Protein AF-A0A839U3B9-F1 (afdb_monomer_lite)

Sequence (68 aa):
MMSLVPFVQLAVVGIASHFIENKIERSGHGGRVVYVKMATYVIYGCIALYQWRIALRMIGIAFGVHVP

Radius of gyration: 1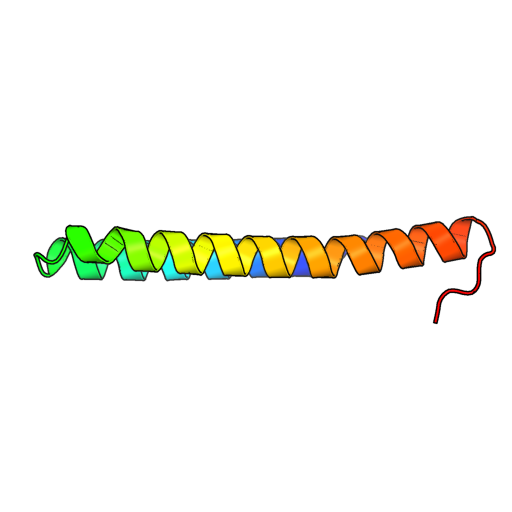6.98 Å; chains: 1; bounding box: 34×15×49 Å

Organism: NCBI:txid297318

Secondary structure (DSSP, 8-state):
---SHHHHHHHHHHHHHHHHHHHHHHTT-GGGHHHHHHHHHHHHHHHHHHHHHHHHHHHHHHTT----

pLDDT: mean 83.31, std 8.55, range [47.47, 91.94]

Foldseek 3Di:
DPDCVLVVQLVVLVVVLVVVQVVCVVVVNNVCNVVSVVVSVVSNVVSVVVVVVVVVCVVCVVVVHNDD

Structure (mmCIF, N/CA/C/O backbone):
data_AF-A0A839U3B9-F1
#
_entry.id   AF-A0A839U3B9-F1
#
loop_
_atom_site.group_PDB
_atom_site.id
_atom_site.type_symbol
_atom_site.label_atom_id
_atom_site.label_alt_id
_atom_site.label_comp_id
_atom_site.label_asym_id
_atom_site.label_entity_id
_atom_site.label_seq_id
_atom_site.pdbx_PDB_ins_code
_atom_site.Cartn_x
_atom_site.Cartn_y
_atom_site.Cartn_z
_atom_site.occupancy
_atom_site.B_iso_or_equiv
_atom_site.auth_seq_id
_atom_site.auth_comp_id
_atom_site.auth_asym_id
_atom_site.auth_atom_id
_atom_site.pdbx_PDB_model_num
ATOM 1 N N . MET A 1 1 ? 17.461 0.308 -11.184 1.00 47.47 1 MET A N 1
ATOM 2 C CA . MET A 1 1 ? 17.571 0.801 -9.793 1.00 47.47 1 MET A CA 1
ATOM 3 C C . MET A 1 1 ? 16.351 0.321 -9.024 1.00 47.47 1 MET A C 1
ATOM 5 O O . MET A 1 1 ? 15.244 0.530 -9.503 1.00 47.47 1 MET A O 1
ATOM 9 N N . MET A 1 2 ? 16.533 -0.380 -7.903 1.00 55.81 2 MET A N 1
ATOM 10 C CA . MET A 1 2 ? 15.417 -0.871 -7.088 1.00 55.81 2 MET A CA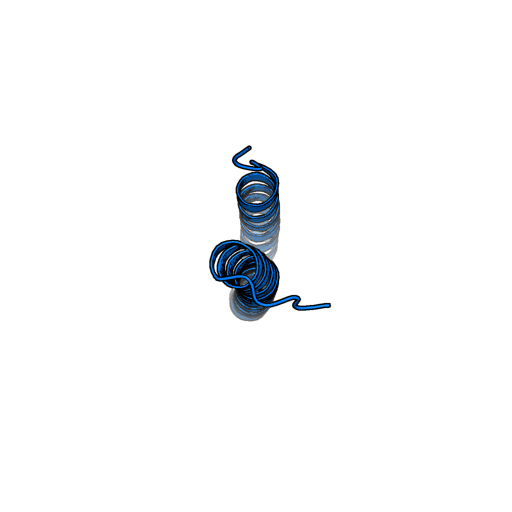 1
ATOM 11 C C . MET A 1 2 ? 14.751 0.332 -6.406 1.00 55.81 2 MET A C 1
ATOM 13 O O . MET A 1 2 ? 15.352 0.972 -5.548 1.00 55.81 2 MET A O 1
ATOM 17 N N . SER A 1 3 ? 13.550 0.701 -6.850 1.00 71.06 3 SER A N 1
ATOM 18 C CA . SER A 1 3 ? 12.815 1.825 -6.271 1.00 71.06 3 SER A CA 1
ATOM 19 C C . SER A 1 3 ? 12.271 1.417 -4.902 1.00 71.06 3 SER A C 1
ATOM 21 O O . SER A 1 3 ? 11.541 0.434 -4.801 1.00 71.06 3 SER A O 1
ATOM 23 N N . LEU A 1 4 ? 12.621 2.161 -3.848 1.00 78.25 4 LEU A N 1
ATOM 24 C CA . LEU A 1 4 ? 12.111 1.939 -2.485 1.00 78.25 4 LEU A CA 1
ATOM 25 C C . LEU A 1 4 ? 10.664 2.431 -2.299 1.00 78.25 4 LEU A C 1
ATOM 27 O O . LEU A 1 4 ? 10.040 2.159 -1.277 1.00 78.25 4 LEU A O 1
ATOM 31 N N . VAL A 1 5 ? 10.116 3.126 -3.297 1.00 81.00 5 VAL A N 1
ATOM 32 C CA . VAL A 1 5 ? 8.760 3.694 -3.304 1.00 81.00 5 VAL A CA 1
ATOM 33 C C . VAL A 1 5 ? 7.664 2.703 -2.871 1.00 81.00 5 VAL A C 1
ATOM 35 O O . VAL A 1 5 ? 6.895 3.073 -1.985 1.00 81.00 5 VAL A O 1
ATOM 38 N N . PRO A 1 6 ? 7.570 1.459 -3.396 1.00 79.19 6 PRO A N 1
ATOM 39 C CA . PRO A 1 6 ? 6.586 0.479 -2.923 1.00 79.19 6 PRO A CA 1
ATOM 40 C C . PRO A 1 6 ? 6.676 0.203 -1.425 1.00 79.19 6 PRO A C 1
ATOM 42 O O . PRO A 1 6 ? 5.656 0.156 -0.747 1.00 79.19 6 PRO A O 1
ATOM 45 N N . PHE A 1 7 ? 7.888 0.049 -0.892 1.00 82.44 7 PHE A N 1
ATOM 46 C CA . PHE A 1 7 ? 8.089 -0.255 0.522 1.00 82.44 7 PHE A CA 1
ATOM 47 C C . PHE A 1 7 ? 7.667 0.919 1.407 1.00 82.44 7 PHE A C 1
ATOM 49 O O . PHE A 1 7 ? 7.009 0.715 2.425 1.00 82.44 7 PHE A O 1
ATOM 56 N N . VAL A 1 8 ? 7.964 2.150 0.979 1.00 86.69 8 VAL A N 1
ATOM 57 C CA . VAL A 1 8 ? 7.511 3.366 1.668 1.00 86.69 8 VAL A CA 1
ATOM 58 C C . VAL A 1 8 ? 5.984 3.482 1.628 1.00 86.69 8 VAL A C 1
ATOM 60 O O . VAL A 1 8 ? 5.373 3.765 2.654 1.00 86.69 8 VAL A O 1
ATOM 63 N N . GLN A 1 9 ? 5.345 3.205 0.487 1.00 84.44 9 GLN A N 1
ATOM 64 C CA . GLN A 1 9 ? 3.881 3.214 0.372 1.00 84.44 9 GLN A CA 1
ATOM 65 C C . GLN A 1 9 ? 3.229 2.186 1.306 1.00 84.44 9 GLN A C 1
ATOM 67 O O . GLN A 1 9 ? 2.287 2.523 2.022 1.00 84.44 9 GLN A O 1
ATOM 72 N N . LEU A 1 10 ? 3.755 0.957 1.352 1.00 87.56 10 LEU A N 1
ATOM 73 C CA . LEU A 1 10 ? 3.255 -0.086 2.250 1.00 87.56 10 LEU A CA 1
ATOM 74 C C . LEU A 1 10 ? 3.425 0.299 3.727 1.00 87.56 10 LEU A C 1
ATOM 76 O O . LEU A 1 10 ? 2.494 0.120 4.515 1.00 87.56 10 LEU A O 1
ATOM 80 N N . ALA A 1 11 ? 4.583 0.861 4.087 1.00 87.31 11 ALA A N 1
ATOM 81 C CA . ALA A 1 11 ? 4.879 1.300 5.448 1.00 87.31 11 ALA A CA 1
ATOM 82 C C . ALA A 1 11 ? 3.945 2.431 5.904 1.00 87.31 11 ALA A C 1
ATOM 84 O O . ALA A 1 11 ? 3.380 2.354 6.993 1.00 87.31 11 ALA A O 1
ATOM 85 N N . VAL A 1 12 ? 3.723 3.447 5.063 1.00 90.12 12 VAL A N 1
ATOM 86 C CA . VAL A 1 12 ? 2.822 4.570 5.375 1.00 90.12 12 VAL A CA 1
ATOM 87 C C . VAL A 1 12 ? 1.385 4.087 5.563 1.00 90.12 12 VAL A C 1
ATOM 89 O O . VAL A 1 12 ? 0.743 4.458 6.545 1.00 90.12 12 VAL A O 1
ATOM 92 N N . VAL A 1 13 ? 0.889 3.225 4.670 1.00 89.56 13 VAL A N 1
ATOM 93 C CA . VAL A 1 13 ? -0.463 2.651 4.782 1.00 89.56 13 VAL A CA 1
ATOM 94 C C . VAL A 1 13 ? -0.589 1.801 6.050 1.00 89.56 13 VAL A C 1
ATOM 96 O O . VAL A 1 13 ? -1.583 1.913 6.766 1.00 89.56 13 VAL A O 1
ATOM 99 N N . GLY A 1 14 ? 0.439 1.014 6.379 1.00 88.69 14 GLY A N 1
ATOM 100 C CA . GLY A 1 14 ? 0.469 0.201 7.595 1.00 88.69 14 GLY A CA 1
ATOM 101 C C . GLY A 1 14 ? 0.391 1.046 8.860 1.00 88.69 14 GLY A C 1
ATOM 102 O O . GLY A 1 14 ? -0.494 0.833 9.686 1.00 88.69 14 GLY A O 1
ATOM 103 N N . ILE A 1 15 ? 1.248 2.064 8.977 1.00 91.38 15 ILE A N 1
ATOM 104 C CA . ILE A 1 15 ? 1.267 2.972 10.132 1.00 91.38 15 ILE A CA 1
ATOM 105 C C . ILE A 1 15 ? -0.064 3.726 10.257 1.00 91.38 15 ILE A C 1
ATOM 107 O O . ILE A 1 15 ? -0.631 3.801 11.349 1.00 91.38 15 ILE A O 1
ATOM 111 N N . ALA A 1 16 ? -0.589 4.256 9.148 1.00 90.50 16 ALA A N 1
ATOM 112 C CA . ALA A 1 16 ? -1.856 4.980 9.143 1.00 90.50 16 ALA A CA 1
ATOM 113 C C . ALA A 1 16 ? -3.023 4.082 9.577 1.00 90.50 16 ALA A C 1
ATOM 115 O O . ALA A 1 16 ? -3.807 4.474 10.442 1.00 90.50 16 ALA A O 1
ATOM 116 N N . SER A 1 17 ? -3.111 2.864 9.031 1.00 88.12 17 SER A N 1
ATOM 117 C CA . SER A 1 17 ? -4.159 1.909 9.401 1.00 88.12 17 SER A CA 1
ATOM 118 C C . SER A 1 17 ? -4.090 1.544 10.883 1.00 88.12 17 SER A C 1
ATOM 120 O O . SER A 1 17 ? -5.093 1.666 11.580 1.00 88.12 17 SER A O 1
ATOM 122 N N . HIS A 1 18 ? -2.899 1.248 11.408 1.00 89.12 18 HIS A N 1
ATOM 123 C CA . HIS A 1 18 ? -2.711 0.887 12.811 1.00 89.12 18 HIS A CA 1
ATOM 124 C C . HIS A 1 18 ? -3.096 2.030 13.763 1.00 89.12 18 HIS A C 1
ATOM 126 O O . HIS A 1 18 ? -3.649 1.800 14.843 1.00 89.12 18 HIS A O 1
ATOM 132 N N . PHE A 1 19 ? -2.824 3.280 13.380 1.00 91.06 19 PHE A N 1
ATOM 133 C CA . PHE A 1 19 ? -3.224 4.439 14.174 1.00 91.06 19 PHE A CA 1
ATOM 134 C C . PHE A 1 19 ? -4.748 4.625 14.187 1.00 91.06 19 PHE A C 1
ATOM 136 O O . PHE A 1 19 ? -5.333 4.923 15.231 1.00 91.06 19 PHE A O 1
ATOM 143 N N . ILE A 1 20 ? -5.399 4.418 13.039 1.00 87.81 20 ILE A N 1
ATOM 144 C CA . ILE A 1 20 ? -6.856 4.512 12.900 1.00 87.81 20 ILE A CA 1
ATOM 145 C C . ILE A 1 20 ? -7.547 3.381 13.675 1.00 87.81 20 ILE A C 1
ATOM 147 O O . ILE A 1 20 ? -8.490 3.656 14.416 1.00 87.81 20 ILE A O 1
ATOM 151 N N . GLU A 1 21 ? -7.061 2.143 13.564 1.00 88.81 21 GLU A N 1
ATOM 152 C CA . GLU A 1 21 ? -7.583 0.983 14.299 1.00 88.81 21 GLU A CA 1
ATOM 153 C C . GLU A 1 21 ? -7.525 1.221 15.811 1.00 88.81 21 GLU A C 1
ATOM 155 O O . GLU A 1 21 ? -8.565 1.200 16.471 1.00 88.81 21 GLU A O 1
ATOM 160 N N . ASN A 1 22 ? -6.356 1.603 16.340 1.00 87.62 22 ASN A N 1
ATOM 161 C CA . ASN A 1 22 ? -6.186 1.929 17.760 1.00 87.62 22 ASN A CA 1
ATOM 162 C C . ASN A 1 22 ? -7.133 3.043 18.229 1.00 87.62 22 ASN A C 1
ATOM 164 O O . ASN A 1 22 ? -7.629 3.019 19.358 1.00 87.62 22 ASN A O 1
ATOM 168 N N . LYS A 1 23 ? -7.381 4.049 17.384 1.00 88.75 23 LYS A N 1
ATOM 169 C CA . LYS A 1 23 ? -8.293 5.149 17.718 1.00 88.75 23 LYS A CA 1
ATOM 170 C C . LYS A 1 23 ? -9.748 4.679 17.769 1.00 88.75 23 LYS A C 1
ATOM 172 O O . LYS A 1 23 ? -10.489 5.098 18.659 1.00 88.75 23 LYS A O 1
ATOM 177 N N . ILE A 1 24 ? -10.158 3.806 16.851 1.00 86.88 24 ILE A N 1
ATOM 178 C CA . ILE A 1 24 ? -11.520 3.258 16.786 1.00 86.88 24 ILE A CA 1
ATOM 179 C C . ILE A 1 24 ? -11.779 2.293 17.947 1.00 86.88 24 ILE A C 1
ATOM 181 O O . ILE A 1 24 ? -12.841 2.368 18.570 1.00 86.88 24 ILE A O 1
ATOM 185 N N . GLU A 1 25 ? -10.803 1.450 18.287 1.00 86.00 25 GLU A N 1
ATOM 186 C CA . GLU A 1 25 ? -10.876 0.542 19.438 1.00 86.00 25 GLU A CA 1
ATOM 187 C C . GLU A 1 25 ? -11.021 1.312 20.749 1.00 86.00 25 GLU A C 1
ATOM 189 O O . GLU A 1 25 ? -11.948 1.058 21.517 1.00 86.00 25 GLU A O 1
ATOM 194 N N . ARG A 1 26 ? -10.182 2.336 20.964 1.00 86.88 26 ARG A N 1
ATOM 195 C CA . ARG A 1 26 ? -10.282 3.217 22.141 1.00 86.88 26 ARG A CA 1
ATOM 196 C C . ARG A 1 26 ? -11.592 4.001 22.207 1.00 86.88 26 ARG A C 1
ATOM 198 O O . ARG A 1 26 ? -12.002 4.393 23.292 1.00 86.88 26 ARG A O 1
ATOM 205 N N . SER A 1 27 ? -12.258 4.211 21.073 1.00 84.94 27 SER A N 1
ATOM 206 C CA . SER A 1 27 ? -13.566 4.874 21.014 1.00 84.94 27 SER A CA 1
ATOM 207 C C . SER A 1 27 ? -14.738 3.913 21.267 1.00 84.94 27 SER A C 1
ATOM 209 O O . SER A 1 27 ? -15.885 4.301 21.061 1.00 84.94 27 SER A O 1
ATOM 211 N N . GLY A 1 28 ? -14.483 2.652 21.642 1.00 79.56 28 GLY A N 1
ATOM 212 C CA . GLY A 1 28 ? -15.520 1.657 21.941 1.00 79.56 28 GLY A CA 1
ATOM 213 C C . GLY A 1 28 ? -16.202 1.048 20.710 1.00 79.56 28 GLY A C 1
ATOM 214 O O . GLY A 1 28 ? -17.181 0.322 20.846 1.00 79.56 28 GLY A O 1
ATOM 215 N N . HIS A 1 29 ? -15.696 1.308 19.500 1.00 81.12 29 HIS A N 1
ATOM 216 C CA . HIS A 1 29 ? -16.292 0.851 18.241 1.00 81.12 29 HIS A CA 1
ATOM 217 C C . HIS A 1 29 ? -15.516 -0.326 17.628 1.00 81.12 29 HIS A C 1
ATOM 219 O O . HIS A 1 29 ? -15.242 -0.331 16.430 1.00 81.12 29 HIS A O 1
ATOM 225 N N . GLY A 1 30 ? -15.171 -1.344 18.425 1.00 74.94 30 GLY A N 1
ATOM 226 C CA . GLY A 1 30 ? -14.344 -2.482 17.981 1.00 74.94 30 GLY A CA 1
ATOM 227 C C . GLY A 1 30 ? -14.859 -3.183 16.714 1.00 74.94 30 GLY A C 1
ATOM 228 O O . GLY A 1 30 ? -14.079 -3.525 15.831 1.00 74.94 30 GLY A O 1
ATOM 229 N N . GLY A 1 31 ? -16.182 -3.287 16.534 1.00 78.62 31 GLY A N 1
ATOM 230 C CA . GLY A 1 31 ? -16.771 -3.846 15.309 1.00 78.62 31 GLY A CA 1
ATOM 231 C C . GLY A 1 31 ? -16.465 -3.042 14.035 1.00 78.62 31 GLY A C 1
ATOM 232 O O . GLY A 1 31 ? -16.462 -3.600 12.940 1.00 78.62 31 GLY A O 1
ATOM 233 N N . ARG A 1 32 ? -16.155 -1.741 14.150 1.00 81.56 32 ARG A N 1
ATOM 234 C CA . ARG A 1 32 ? -15.808 -0.891 13.001 1.00 81.56 32 ARG A CA 1
ATOM 235 C C . ARG A 1 32 ? -14.356 -1.038 12.538 1.00 81.56 32 ARG A C 1
ATOM 237 O O . ARG A 1 32 ? -14.047 -0.647 11.416 1.00 81.56 32 ARG A O 1
ATOM 244 N N . VAL A 1 33 ? -13.492 -1.648 13.349 1.00 85.50 33 VAL A N 1
ATOM 245 C CA . VAL A 1 33 ? -12.088 -1.945 13.005 1.00 85.50 33 VAL A CA 1
ATOM 246 C C . VAL A 1 33 ? -12.006 -2.852 11.777 1.00 85.50 33 VAL A C 1
ATOM 248 O O . VAL A 1 33 ? -11.130 -2.683 10.933 1.00 85.50 33 VAL A O 1
ATOM 251 N N . VAL A 1 34 ? -12.971 -3.762 11.616 1.00 85.25 34 VAL A N 1
ATOM 252 C CA . VAL A 1 34 ? -13.044 -4.674 10.465 1.00 85.25 34 VAL A CA 1
ATOM 253 C C . VAL A 1 34 ? -13.142 -3.909 9.141 1.00 85.25 34 VAL A C 1
ATOM 255 O O . VAL A 1 34 ? -12.490 -4.294 8.173 1.00 85.25 34 VAL A O 1
ATOM 258 N N . TYR A 1 35 ? -13.881 -2.794 9.091 1.00 86.81 35 TYR A N 1
ATOM 259 C CA . TYR A 1 35 ? -13.968 -1.969 7.879 1.00 86.81 35 TYR A CA 1
ATOM 260 C C . TYR A 1 35 ? -12.629 -1.317 7.528 1.00 86.81 35 TYR A C 1
ATOM 262 O O . TYR A 1 35 ? -12.281 -1.231 6.352 1.00 86.81 35 TYR A O 1
ATOM 270 N N . VAL A 1 36 ? -11.857 -0.901 8.536 1.00 87.25 36 VAL A N 1
ATOM 271 C CA . VAL A 1 36 ? -10.519 -0.331 8.329 1.00 87.25 36 VAL A CA 1
ATOM 272 C C . VAL A 1 36 ? -9.561 -1.397 7.818 1.00 87.25 36 VAL A C 1
ATOM 274 O O . VAL A 1 36 ? -8.882 -1.159 6.825 1.00 87.25 36 VAL A O 1
ATOM 277 N N . LYS A 1 37 ? -9.585 -2.603 8.397 1.00 87.12 37 LYS A N 1
ATOM 278 C CA . LYS A 1 37 ? -8.795 -3.738 7.897 1.00 87.12 37 LYS A CA 1
ATOM 279 C C . LYS A 1 37 ? -9.127 -4.063 6.447 1.00 87.12 37 LYS A C 1
ATOM 281 O O . LYS A 1 37 ? -8.217 -4.192 5.634 1.00 87.12 37 LYS A O 1
ATOM 286 N N . MET A 1 38 ? -10.413 -4.140 6.102 1.00 89.00 38 MET A N 1
ATOM 287 C CA . MET A 1 38 ? -10.847 -4.379 4.722 1.00 89.00 38 MET A CA 1
ATOM 288 C C . MET A 1 38 ? -10.336 -3.295 3.767 1.00 89.00 38 MET A C 1
ATOM 290 O O . MET A 1 38 ? -9.774 -3.622 2.724 1.00 89.00 38 MET A O 1
ATOM 294 N N . ALA A 1 39 ? -10.455 -2.016 4.136 1.00 88.75 39 ALA A N 1
ATOM 295 C CA . ALA A 1 39 ? -9.932 -0.915 3.328 1.00 88.75 39 ALA A CA 1
ATOM 296 C C . ALA A 1 39 ? -8.407 -1.012 3.142 1.00 88.75 39 ALA A C 1
ATOM 298 O O . ALA A 1 39 ? -7.910 -0.876 2.025 1.00 88.75 39 ALA A O 1
ATOM 299 N N . THR A 1 40 ? -7.667 -1.320 4.208 1.00 89.44 40 THR A N 1
ATOM 300 C CA . THR A 1 40 ? -6.213 -1.522 4.170 1.00 89.44 40 THR A CA 1
ATOM 301 C C . THR A 1 40 ? -5.814 -2.669 3.238 1.00 89.44 40 THR A C 1
ATOM 303 O O . THR A 1 40 ? -4.916 -2.499 2.413 1.00 89.44 40 THR A O 1
ATOM 306 N N . TYR A 1 41 ? -6.510 -3.811 3.291 1.00 88.31 41 TYR A N 1
ATOM 307 C CA . TYR A 1 41 ? -6.263 -4.935 2.380 1.00 88.31 41 TYR A CA 1
ATOM 308 C C . TYR A 1 41 ? -6.506 -4.569 0.915 1.00 88.31 41 TYR A C 1
ATOM 310 O O . TYR A 1 41 ? -5.705 -4.936 0.054 1.00 88.31 41 TYR A O 1
ATOM 318 N N . VAL A 1 42 ? -7.567 -3.812 0.625 1.00 91.94 42 VAL A N 1
ATOM 319 C CA .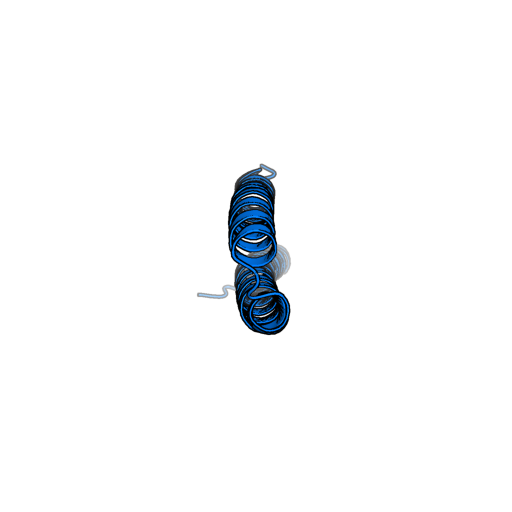 VAL A 1 42 ? -7.841 -3.324 -0.735 1.00 91.94 42 VAL A CA 1
ATOM 320 C C . VAL A 1 4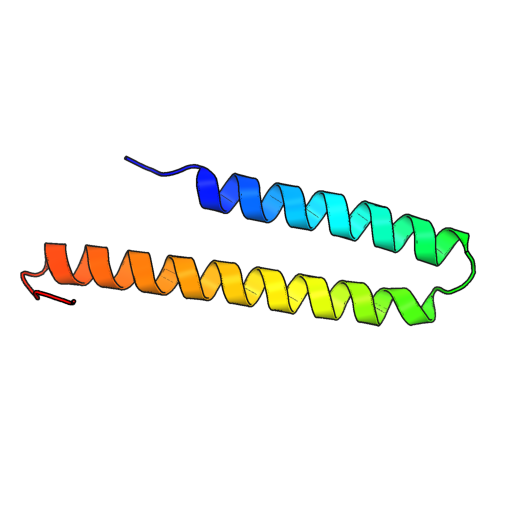2 ? -6.715 -2.409 -1.218 1.00 91.94 42 VAL A C 1
ATOM 322 O O . VAL A 1 42 ? -6.229 -2.578 -2.335 1.00 91.94 42 VAL A O 1
ATOM 325 N N . ILE A 1 43 ? -6.240 -1.485 -0.376 1.00 89.69 43 ILE A N 1
ATOM 326 C CA . ILE A 1 43 ? -5.127 -0.585 -0.718 1.00 89.69 43 ILE A CA 1
ATOM 327 C C . ILE A 1 43 ? -3.851 -1.383 -1.007 1.00 89.69 43 ILE A C 1
ATOM 329 O O . ILE A 1 43 ? -3.187 -1.134 -2.015 1.00 89.69 43 ILE A O 1
ATOM 333 N N . TYR A 1 44 ? -3.524 -2.373 -0.174 1.00 88.88 44 TYR A N 1
ATOM 334 C CA . TYR A 1 44 ? -2.380 -3.251 -0.414 1.00 88.88 44 TYR A CA 1
ATOM 335 C C . TYR A 1 44 ? -2.512 -4.050 -1.711 1.00 88.88 44 TYR A C 1
ATOM 337 O O . TYR A 1 44 ? -1.545 -4.129 -2.471 1.00 88.88 44 TYR A O 1
ATOM 345 N N . GLY A 1 45 ? -3.705 -4.565 -2.016 1.00 87.62 45 GLY A N 1
ATOM 346 C CA . GLY A 1 45 ? -3.993 -5.215 -3.293 1.00 87.62 45 GLY A CA 1
ATOM 347 C C . GLY A 1 45 ? -3.764 -4.285 -4.488 1.00 87.62 45 GLY A C 1
ATOM 348 O O . GLY A 1 45 ? -3.101 -4.669 -5.451 1.00 87.62 45 GLY A O 1
ATOM 349 N N . CYS A 1 46 ? -4.229 -3.036 -4.411 1.00 87.88 46 CYS A N 1
ATOM 350 C CA . CYS A 1 46 ? -4.019 -2.034 -5.459 1.00 87.88 46 CYS A CA 1
ATOM 351 C C . CYS A 1 46 ? -2.534 -1.716 -5.680 1.00 87.88 46 CYS A C 1
ATOM 353 O O . CYS A 1 46 ? -2.082 -1.668 -6.825 1.00 87.88 46 CYS A O 1
ATOM 355 N N . ILE A 1 47 ? -1.762 -1.535 -4.602 1.00 88.06 47 ILE A N 1
ATOM 356 C CA . ILE A 1 47 ? -0.312 -1.300 -4.688 1.00 88.06 47 ILE A CA 1
ATOM 357 C C . ILE A 1 47 ? 0.375 -2.509 -5.335 1.00 88.06 47 ILE A C 1
ATOM 359 O O . ILE A 1 47 ? 1.185 -2.339 -6.247 1.00 88.06 47 ILE A O 1
ATOM 363 N N . ALA A 1 48 ? 0.023 -3.727 -4.919 1.00 86.88 48 ALA A N 1
ATOM 364 C CA . ALA A 1 48 ? 0.590 -4.951 -5.474 1.00 86.88 48 ALA A CA 1
ATOM 365 C C . ALA A 1 48 ? 0.292 -5.097 -6.974 1.00 86.88 48 ALA A C 1
ATOM 367 O O . ALA A 1 48 ? 1.208 -5.361 -7.748 1.00 86.88 48 ALA A O 1
ATOM 368 N N . LEU A 1 49 ? -0.950 -4.857 -7.408 1.00 87.38 49 LEU A N 1
ATOM 369 C CA . LEU A 1 49 ? -1.334 -4.911 -8.824 1.00 87.38 49 LEU A CA 1
ATOM 370 C C . LEU A 1 49 ? -0.619 -3.848 -9.664 1.00 87.38 49 LEU A C 1
ATOM 372 O O . LEU A 1 49 ? -0.182 -4.129 -10.782 1.00 87.38 49 LEU A O 1
ATOM 376 N N . TYR A 1 50 ? -0.468 -2.637 -9.126 1.00 86.44 50 TYR A N 1
ATOM 377 C CA . TYR A 1 50 ? 0.270 -1.568 -9.793 1.00 86.44 50 TYR A CA 1
ATOM 378 C C . TYR A 1 50 ? 1.737 -1.960 -10.011 1.00 86.44 50 TYR A C 1
ATOM 380 O O . TYR A 1 50 ? 2.250 -1.864 -11.128 1.00 86.44 50 TYR A O 1
ATOM 388 N N . GLN A 1 51 ? 2.392 -2.482 -8.970 1.00 85.31 51 GLN A N 1
ATOM 389 C CA . GLN A 1 51 ? 3.782 -2.923 -9.069 1.00 85.31 51 GLN A CA 1
ATOM 390 C C . GLN A 1 51 ? 3.946 -4.168 -9.939 1.00 85.31 51 GLN A C 1
ATOM 392 O O . GLN A 1 51 ? 4.909 -4.262 -10.697 1.00 85.31 51 GLN A O 1
ATOM 397 N N . TRP A 1 52 ? 2.984 -5.087 -9.904 1.00 84.62 52 TRP A N 1
ATOM 398 C CA . TRP A 1 52 ? 2.948 -6.249 -10.786 1.00 84.62 52 TRP A CA 1
ATOM 399 C C . TRP A 1 52 ? 2.908 -5.835 -12.258 1.00 84.62 52 TRP A C 1
ATOM 401 O O . TRP A 1 52 ? 3.673 -6.348 -13.071 1.00 84.62 52 TRP A O 1
ATOM 411 N N . ARG A 1 53 ? 2.082 -4.842 -12.610 1.00 84.75 53 ARG A N 1
ATOM 412 C CA . ARG A 1 53 ? 2.015 -4.314 -13.979 1.00 84.75 53 ARG A CA 1
ATOM 413 C C . ARG A 1 53 ? 3.337 -3.681 -14.420 1.00 84.75 53 ARG A C 1
ATOM 415 O O . ARG A 1 53 ? 3.746 -3.872 -15.564 1.00 84.75 53 ARG A O 1
ATOM 422 N N . ILE A 1 54 ? 4.018 -2.964 -13.524 1.00 84.69 54 ILE A N 1
ATOM 423 C CA . ILE A 1 54 ? 5.357 -2.416 -13.790 1.00 84.69 54 ILE A CA 1
ATOM 424 C C . ILE A 1 54 ? 6.368 -3.547 -14.002 1.00 84.69 54 ILE A C 1
ATOM 426 O O . ILE A 1 54 ? 7.133 -3.505 -14.964 1.00 84.69 54 ILE A O 1
ATOM 430 N N . ALA A 1 55 ? 6.350 -4.574 -13.151 1.00 82.69 55 ALA A N 1
ATOM 431 C CA . ALA A 1 55 ? 7.231 -5.729 -13.277 1.00 82.69 55 ALA A CA 1
ATOM 432 C C . ALA A 1 55 ? 7.013 -6.461 -14.609 1.00 82.69 55 ALA A C 1
ATOM 434 O O . ALA A 1 55 ? 7.979 -6.730 -15.317 1.00 82.69 55 ALA A O 1
ATOM 435 N N . LEU A 1 56 ? 5.758 -6.696 -15.004 1.00 85.62 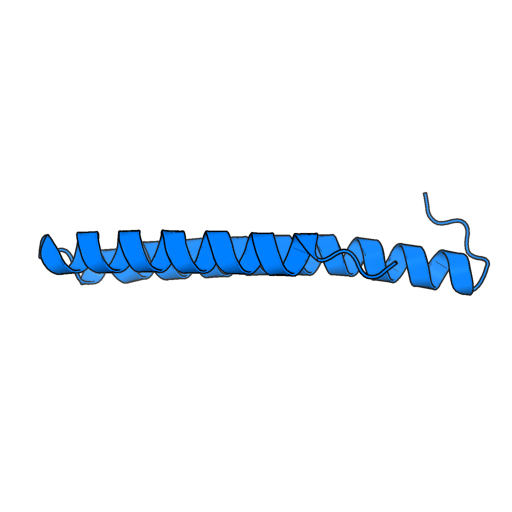56 LEU A N 1
ATOM 436 C CA . LEU A 1 56 ? 5.423 -7.297 -16.296 1.00 85.62 56 LEU A CA 1
ATOM 437 C C . LEU A 1 56 ? 5.900 -6.452 -17.481 1.00 85.62 56 LEU A C 1
ATOM 439 O O . LEU A 1 56 ? 6.407 -7.014 -18.446 1.00 85.62 56 LEU A O 1
ATOM 443 N N . ARG A 1 57 ? 5.789 -5.118 -17.414 1.00 83.62 57 ARG A N 1
ATOM 444 C CA . ARG A 1 57 ? 6.355 -4.233 -18.447 1.00 83.62 57 ARG A CA 1
ATOM 445 C C . ARG A 1 57 ? 7.875 -4.348 -18.518 1.00 83.62 57 ARG A C 1
ATOM 447 O O . ARG A 1 57 ? 8.410 -4.470 -19.613 1.00 83.62 57 ARG A O 1
ATOM 454 N N . MET A 1 58 ? 8.567 -4.349 -17.376 1.00 82.25 58 MET A N 1
ATOM 455 C CA . MET A 1 58 ? 10.026 -4.516 -17.349 1.00 82.25 58 MET A CA 1
ATOM 456 C C . MET A 1 58 ? 10.460 -5.873 -17.908 1.00 82.25 58 MET A C 1
ATOM 458 O O . MET A 1 58 ? 11.419 -5.936 -18.671 1.00 82.25 58 MET A O 1
ATOM 462 N N . ILE A 1 59 ? 9.735 -6.943 -17.573 1.00 84.19 59 ILE A N 1
ATOM 463 C CA . 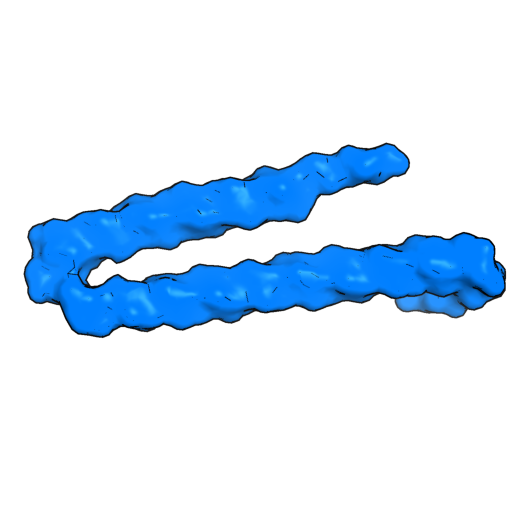ILE A 1 59 ? 9.958 -8.279 -18.133 1.00 84.19 59 ILE A CA 1
ATOM 464 C C . ILE A 1 59 ? 9.706 -8.258 -19.645 1.00 84.19 59 ILE A C 1
ATOM 466 O O . ILE A 1 59 ? 10.561 -8.700 -20.402 1.00 84.19 59 ILE A O 1
ATOM 470 N N . GLY A 1 60 ? 8.589 -7.688 -20.102 1.00 83.25 60 GLY A N 1
ATOM 471 C CA . GLY A 1 60 ? 8.272 -7.558 -21.526 1.00 83.25 60 GLY A CA 1
ATOM 472 C C . GLY A 1 60 ? 9.383 -6.858 -22.308 1.00 83.25 60 GLY A C 1
ATOM 473 O O . GLY A 1 60 ? 9.854 -7.401 -23.304 1.00 83.25 60 GLY A O 1
ATOM 474 N N . ILE A 1 61 ? 9.882 -5.729 -21.796 1.00 82.81 61 ILE A N 1
ATOM 475 C CA . ILE A 1 61 ? 11.023 -5.006 -22.377 1.00 82.81 61 ILE A CA 1
ATOM 476 C C . ILE A 1 61 ? 12.279 -5.890 -22.406 1.00 82.81 61 ILE A C 1
ATOM 478 O O . ILE A 1 61 ? 12.957 -5.942 -23.429 1.00 82.81 61 ILE A O 1
ATOM 482 N N . ALA A 1 62 ? 12.579 -6.616 -21.323 1.00 82.62 62 ALA A N 1
ATOM 483 C CA . ALA A 1 62 ? 13.733 -7.517 -21.262 1.00 82.62 62 ALA A CA 1
ATOM 484 C C . ALA A 1 62 ? 13.651 -8.670 -22.282 1.00 82.62 62 ALA A C 1
ATOM 486 O O . ALA A 1 62 ? 14.678 -9.098 -22.802 1.00 82.62 62 ALA A O 1
ATOM 487 N N . PHE A 1 63 ? 12.442 -9.134 -22.608 1.00 85.94 63 PHE A N 1
ATOM 488 C CA . PHE A 1 63 ? 12.183 -10.133 -23.650 1.00 85.94 63 PHE A CA 1
ATOM 489 C C . PHE A 1 63 ? 11.972 -9.526 -25.054 1.00 85.94 63 PHE A C 1
ATOM 491 O O . PHE A 1 63 ? 11.623 -10.248 -25.985 1.00 85.94 63 PHE A O 1
ATOM 498 N N . GLY A 1 64 ? 12.185 -8.217 -25.237 1.00 80.56 64 GLY A N 1
ATOM 499 C CA . GLY A 1 64 ? 12.067 -7.537 -26.535 1.00 80.56 64 GLY A CA 1
ATOM 500 C C . GLY A 1 64 ? 10.633 -7.210 -26.972 1.00 80.56 64 GLY A C 1
ATOM 501 O O . GLY A 1 64 ? 10.418 -6.735 -28.088 1.00 80.56 64 GLY A O 1
ATOM 502 N N . VAL A 1 65 ? 9.642 -7.422 -26.103 1.00 74.88 65 VAL A N 1
ATOM 503 C CA . VAL A 1 65 ? 8.244 -7.055 -26.342 1.00 74.88 65 VAL A CA 1
ATOM 504 C C . VAL A 1 65 ? 8.056 -5.579 -25.992 1.00 74.88 65 VAL A C 1
ATOM 506 O O . VAL A 1 65 ? 8.161 -5.177 -24.833 1.00 74.88 65 VAL A O 1
ATOM 509 N N . HIS A 1 66 ? 7.745 -4.759 -26.996 1.00 61.97 66 HIS A N 1
ATOM 510 C CA . HIS A 1 66 ? 7.362 -3.363 -26.786 1.00 61.97 66 HIS A CA 1
ATOM 511 C C . HIS A 1 66 ? 5.940 -3.311 -26.219 1.00 61.97 66 HIS A C 1
ATOM 513 O O . HIS A 1 66 ? 4.957 -3.321 -26.957 1.00 61.97 66 HIS A O 1
ATOM 519 N N . VAL A 1 67 ? 5.832 -3.304 -24.890 1.00 61.00 67 VAL A N 1
ATOM 520 C CA . VAL A 1 67 ? 4.557 -3.132 -24.184 1.00 61.00 67 VAL A CA 1
ATOM 521 C C . VAL A 1 67 ? 4.339 -1.628 -23.939 1.00 61.00 67 VAL A C 1
ATOM 523 O O . VAL A 1 67 ? 5.151 -1.042 -23.219 1.00 61.00 67 VAL A O 1
ATOM 526 N N . PRO A 1 68 ? 3.295 -0.989 -24.507 1.00 58.66 68 PRO A N 1
ATOM 527 C CA . PRO A 1 68 ? 2.965 0.408 -24.210 1.00 58.66 68 PRO A CA 1
ATOM 528 C C . PRO A 1 68 ? 2.504 0.603 -22.758 1.00 58.66 68 PRO A C 1
ATOM 530 O O . PRO A 1 68 ? 1.973 -0.349 -22.128 1.00 58.66 68 PRO A O 1
#